Protein AF-A0A7C4Y1P8-F1 (afdb_monomer)

Radius of gyration: 17.35 Å; Cα contacts (8 Å, |Δi|>4): 49; chains: 1; bounding box: 31×16×56 Å

Secondary structure (DSSP, 8-state):
---HHHHHHHHHHHHTSSSHHHHHHHHHHHHHHHHHHHHHHTTS----SSSGGGTTHHHH--

pLDDT: mean 85.93, std 6.77, range [67.44, 94.62]

Structure (mmCIF, N/CA/C/O backbone):
data_AF-A0A7C4Y1P8-F1
#
_entry.id   AF-A0A7C4Y1P8-F1
#
loop_
_atom_site.group_PDB
_atom_site.id
_atom_site.type_symbol
_atom_site.label_atom_id
_atom_site.label_alt_id
_atom_site.label_comp_id
_atom_site.label_asym_id
_atom_site.label_entity_id
_atom_site.label_seq_id
_atom_site.pdbx_PDB_ins_code
_atom_site.Cartn_x
_atom_site.Cartn_y
_atom_site.Cartn_z
_atom_site.occupancy
_atom_site.B_iso_or_equiv
_atom_site.auth_seq_id
_atom_site.auth_comp_id
_atom_site.auth_asym_id
_atom_site.auth_atom_id
_atom_site.pdbx_PDB_model_num
ATOM 1 N N . MET A 1 1 ? 6.915 -1.633 -37.793 1.00 67.44 1 MET A N 1
ATOM 2 C CA . MET A 1 1 ? 8.027 -2.335 -37.122 1.00 67.44 1 MET A CA 1
ATOM 3 C C . MET A 1 1 ? 8.027 -1.873 -35.679 1.00 67.44 1 MET A C 1
ATOM 5 O O . MET A 1 1 ? 8.227 -0.687 -35.457 1.00 67.44 1 MET A O 1
ATOM 9 N N . ILE A 1 2 ? 7.700 -2.756 -34.736 1.00 80.94 2 ILE A N 1
ATOM 10 C CA . ILE A 1 2 ? 7.707 -2.412 -33.308 1.00 80.94 2 ILE A CA 1
ATOM 11 C C . ILE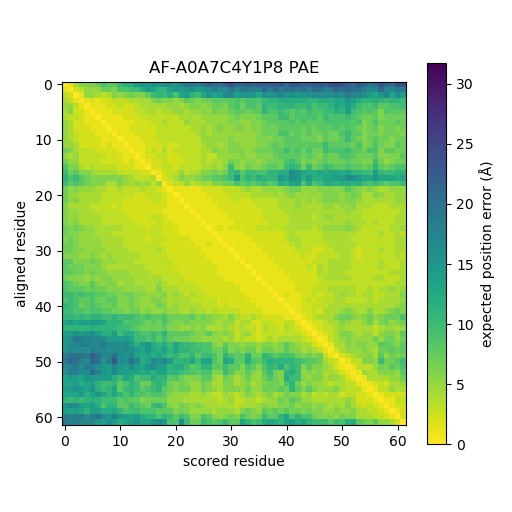 A 1 2 ? 9.162 -2.158 -32.913 1.00 80.94 2 ILE A C 1
ATOM 13 O O . ILE A 1 2 ? 10.035 -2.970 -33.224 1.00 80.94 2 ILE A O 1
ATOM 17 N N . THR A 1 3 ? 9.435 -1.014 -32.291 1.00 91.75 3 THR A N 1
ATOM 18 C CA . THR A 1 3 ? 10.785 -0.701 -31.815 1.00 91.75 3 THR A CA 1
ATOM 19 C C . THR A 1 3 ? 11.003 -1.326 -30.438 1.00 91.75 3 THR A C 1
ATOM 21 O O . THR A 1 3 ? 10.059 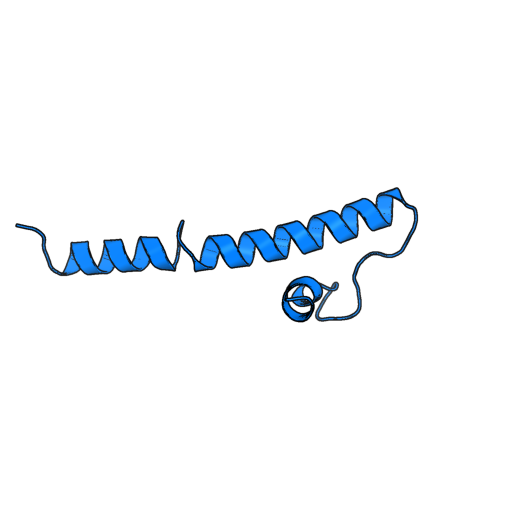-1.520 -29.673 1.00 91.75 3 THR A O 1
ATOM 24 N N . ILE A 1 4 ? 12.255 -1.635 -30.095 1.00 89.62 4 ILE A N 1
ATOM 25 C CA . ILE A 1 4 ? 12.624 -2.200 -28.782 1.00 89.62 4 ILE A CA 1
ATOM 26 C C . ILE A 1 4 ? 12.116 -1.314 -27.628 1.00 89.62 4 ILE A C 1
ATOM 28 O O . ILE A 1 4 ? 11.703 -1.825 -26.588 1.00 89.62 4 ILE A O 1
ATOM 32 N N . TYR A 1 5 ? 12.072 0.005 -27.839 1.00 89.75 5 TYR A N 1
ATOM 33 C CA . TYR A 1 5 ? 11.535 0.966 -26.877 1.00 89.75 5 TYR A CA 1
ATOM 34 C C . TYR A 1 5 ? 10.049 0.747 -26.578 1.00 89.75 5 TYR A C 1
ATOM 36 O O . TYR A 1 5 ? 9.648 0.846 -25.421 1.00 89.75 5 TYR A O 1
ATOM 44 N N . GLU A 1 6 ? 9.235 0.395 -27.575 1.00 89.31 6 GLU A N 1
ATOM 45 C CA . GLU A 1 6 ? 7.806 0.144 -27.354 1.00 89.31 6 GLU A CA 1
ATOM 46 C C . GLU A 1 6 ? 7.563 -1.131 -26.548 1.00 89.31 6 GLU A C 1
ATOM 48 O O . GLU A 1 6 ? 6.699 -1.154 -25.674 1.00 89.31 6 GLU A O 1
ATOM 53 N N . ILE A 1 7 ? 8.371 -2.172 -26.774 1.00 89.88 7 ILE A N 1
ATOM 54 C CA . ILE A 1 7 ? 8.306 -3.412 -25.988 1.00 89.88 7 ILE A CA 1
ATOM 55 C C . ILE A 1 7 ? 8.688 -3.132 -24.530 1.00 89.88 7 ILE A C 1
ATOM 57 O O . ILE A 1 7 ? 8.005 -3.586 -23.613 1.00 89.88 7 ILE A O 1
ATOM 61 N N . LEU A 1 8 ? 9.744 -2.346 -24.306 1.00 90.19 8 LEU A N 1
ATOM 62 C CA . LEU A 1 8 ? 10.179 -1.976 -22.960 1.00 90.19 8 LEU A CA 1
ATOM 63 C C . LEU A 1 8 ? 9.104 -1.163 -22.222 1.00 90.19 8 LEU A C 1
ATOM 65 O O . LEU A 1 8 ? 8.824 -1.429 -21.053 1.00 90.19 8 LEU A O 1
ATOM 69 N N . LEU A 1 9 ? 8.467 -0.213 -22.911 1.00 90.12 9 LEU A N 1
ATOM 70 C CA . LEU A 1 9 ? 7.378 0.591 -22.355 1.00 90.12 9 LEU A CA 1
ATOM 71 C C . LEU A 1 9 ? 6.130 -0.246 -22.053 1.00 90.12 9 LEU A C 1
ATOM 73 O O . LEU A 1 9 ? 5.503 -0.041 -21.016 1.00 90.12 9 LEU A O 1
ATOM 77 N N . ALA A 1 10 ? 5.791 -1.214 -22.907 1.00 88.62 10 ALA A N 1
ATOM 78 C CA . ALA A 1 10 ? 4.673 -2.125 -22.671 1.00 88.62 10 ALA A CA 1
ATOM 79 C C . ALA A 1 10 ? 4.910 -3.028 -21.449 1.00 88.62 10 ALA A C 1
ATOM 81 O O . ALA A 1 10 ? 4.016 -3.221 -20.629 1.00 88.62 10 ALA A O 1
ATOM 82 N N . ILE A 1 11 ? 6.128 -3.547 -21.276 1.00 88.50 11 ILE A N 1
ATOM 83 C CA . ILE A 1 11 ? 6.485 -4.338 -20.090 1.00 88.50 11 ILE A CA 1
ATOM 84 C C . ILE A 1 11 ? 6.435 -3.463 -18.828 1.00 88.50 11 ILE A C 1
ATOM 86 O O . ILE A 1 11 ? 5.880 -3.872 -17.806 1.00 88.50 11 ILE A O 1
ATOM 90 N N . ALA A 1 12 ? 6.963 -2.238 -18.901 1.00 90.25 12 ALA A N 1
ATOM 91 C CA . ALA A 1 12 ? 6.946 -1.303 -17.782 1.00 90.25 12 ALA A CA 1
ATOM 92 C C . ALA A 1 12 ? 5.518 -0.904 -17.366 1.00 90.25 12 ALA A C 1
ATOM 94 O O . ALA A 1 12 ? 5.237 -0.825 -16.169 1.00 90.25 12 ALA A O 1
ATOM 95 N N . SER A 1 13 ? 4.598 -0.703 -18.315 1.00 87.31 13 SER A N 1
ATOM 96 C CA . SER A 1 13 ? 3.208 -0.335 -18.007 1.00 87.31 13 SER A CA 1
ATOM 97 C C . SER A 1 13 ? 2.428 -1.474 -17.336 1.00 87.31 13 SER A C 1
ATOM 99 O O . SER A 1 13 ? 1.669 -1.237 -16.393 1.00 87.31 13 SER A O 1
ATOM 101 N N . VAL A 1 14 ? 2.678 -2.726 -17.737 1.00 88.81 14 VAL A N 1
ATOM 102 C CA . VAL A 1 14 ? 2.071 -3.925 -17.127 1.00 88.81 14 VAL A CA 1
ATOM 103 C C . VAL A 1 14 ? 2.612 -4.212 -15.721 1.00 88.81 14 VAL A C 1
ATOM 105 O O . VAL A 1 14 ? 1.901 -4.777 -14.889 1.00 88.81 14 VAL A O 1
ATOM 108 N N . LEU A 1 15 ? 3.848 -3.815 -15.417 1.00 89.62 15 LEU A N 1
ATOM 109 C CA . LEU A 1 15 ? 4.443 -4.012 -14.091 1.00 89.62 15 LEU A CA 1
ATOM 110 C C . LEU A 1 15 ? 4.130 -2.868 -13.123 1.00 89.62 15 LEU A C 1
ATOM 112 O O . LEU A 1 15 ? 3.782 -3.128 -11.973 1.00 89.62 15 LEU A O 1
ATOM 116 N N . ILE A 1 16 ? 4.252 -1.616 -13.569 1.00 88.56 16 ILE A N 1
ATOM 117 C CA . ILE A 1 16 ? 4.299 -0.448 -12.679 1.00 88.56 16 ILE A CA 1
ATOM 118 C C . ILE A 1 16 ? 2.929 0.223 -12.561 1.00 88.56 16 ILE A C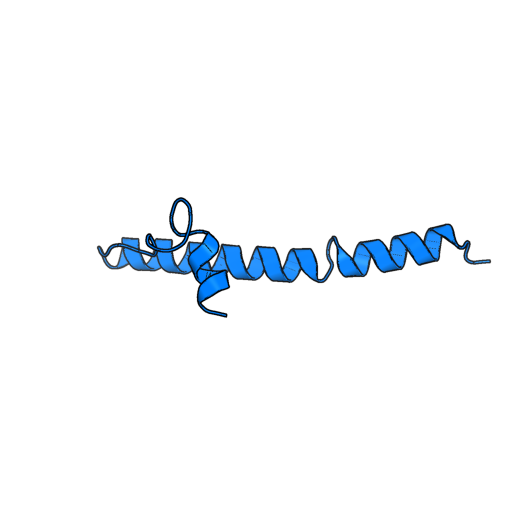 1
ATOM 120 O O . ILE A 1 16 ? 2.354 0.243 -11.475 1.00 88.56 16 ILE A O 1
ATOM 124 N N . TYR A 1 17 ? 2.399 0.771 -13.656 1.00 80.56 17 TYR A N 1
ATOM 125 C CA . TYR A 1 17 ? 1.109 1.465 -13.681 1.00 80.56 17 TYR A CA 1
ATOM 126 C C . TYR A 1 17 ? 0.482 1.392 -15.082 1.00 80.56 17 TYR A C 1
ATOM 128 O O . TYR A 1 17 ? 1.164 1.742 -16.049 1.00 80.56 17 TYR A O 1
ATOM 136 N N . PRO A 1 18 ? -0.796 0.980 -15.222 1.00 81.12 18 PRO A N 1
ATOM 137 C CA . PRO A 1 18 ? -1.762 0.572 -14.184 1.00 81.12 18 PRO A CA 1
ATOM 138 C C . PRO A 1 18 ? -1.571 -0.877 -13.684 1.00 81.12 18 PRO A C 1
ATOM 140 O O . PRO A 1 18 ? -2.490 -1.479 -13.138 1.00 81.12 18 PRO A O 1
ATOM 143 N N . GLY A 1 19 ? -0.385 -1.435 -13.917 1.00 86.56 19 GLY A N 1
ATOM 144 C CA . GLY A 1 19 ? -0.016 -2.824 -13.712 1.00 86.56 19 GLY A CA 1
ATOM 145 C C . GLY A 1 19 ? -0.020 -3.407 -12.293 1.00 86.56 19 GLY A C 1
ATOM 146 O O . GLY A 1 19 ? -0.643 -2.916 -11.352 1.00 86.56 19 GLY A O 1
ATOM 147 N N . LEU A 1 20 ? 0.720 -4.507 -12.154 1.00 89.12 20 LEU A N 1
ATOM 148 C CA . LEU A 1 20 ? 0.711 -5.393 -10.987 1.00 89.12 20 LEU A CA 1
ATOM 149 C C . LEU A 1 20 ? 1.078 -4.690 -9.669 1.00 89.12 20 LEU A C 1
ATOM 151 O O . LEU A 1 20 ? 0.387 -4.871 -8.668 1.00 89.12 20 LEU A O 1
ATOM 155 N N . ILE A 1 21 ? 2.126 -3.862 -9.657 1.00 90.50 21 ILE A N 1
ATOM 156 C CA . ILE A 1 21 ? 2.576 -3.166 -8.441 1.00 90.50 21 ILE A CA 1
ATOM 157 C C . ILE A 1 21 ? 1.498 -2.194 -7.950 1.00 90.50 21 ILE A C 1
ATOM 159 O O . ILE A 1 21 ? 1.201 -2.143 -6.755 1.00 90.50 21 ILE A O 1
ATOM 163 N N . PHE A 1 22 ? 0.870 -1.460 -8.870 1.00 91.56 22 PHE A N 1
ATOM 164 C CA . PHE A 1 22 ? -0.212 -0.541 -8.537 1.00 91.56 22 PHE A CA 1
ATOM 165 C C . PHE A 1 22 ? -1.422 -1.266 -7.933 1.00 91.56 22 PHE A C 1
ATOM 167 O O . PHE A 1 22 ? -1.972 -0.814 -6.926 1.00 91.56 22 PHE A O 1
ATOM 174 N N . LEU A 1 23 ? -1.813 -2.414 -8.493 1.00 91.62 23 LEU A N 1
ATOM 175 C CA . LEU A 1 23 ? -2.917 -3.224 -7.968 1.00 91.62 23 LEU A CA 1
ATOM 176 C C . LEU A 1 23 ? -2.631 -3.764 -6.560 1.00 91.62 23 LEU A C 1
ATOM 178 O O . LEU A 1 23 ? -3.501 -3.697 -5.695 1.00 91.62 23 LEU A O 1
ATOM 182 N N . ILE A 1 24 ? -1.409 -4.235 -6.295 1.00 91.00 24 ILE A N 1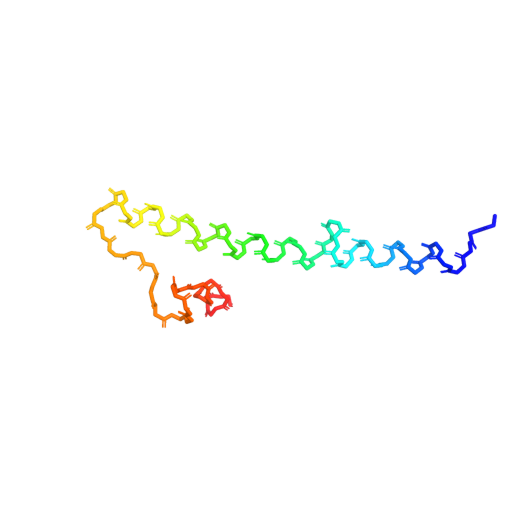
ATOM 183 C CA . ILE A 1 24 ? -1.025 -4.724 -4.962 1.00 91.00 24 ILE A CA 1
ATOM 184 C C . ILE A 1 24 ? -1.065 -3.587 -3.937 1.00 91.00 24 ILE A C 1
ATOM 186 O O . ILE A 1 24 ? -1.699 -3.716 -2.890 1.00 91.00 24 ILE A O 1
ATOM 190 N N . ILE A 1 25 ? -0.426 -2.453 -4.241 1.00 90.81 25 ILE A N 1
ATOM 191 C CA . ILE A 1 25 ? -0.369 -1.312 -3.319 1.00 90.81 25 ILE A CA 1
ATOM 192 C C . ILE A 1 25 ? -1.774 -0.760 -3.060 1.00 90.81 25 ILE A C 1
ATOM 194 O O . ILE A 1 25 ? -2.132 -0.514 -1.908 1.00 90.81 25 ILE A O 1
ATOM 198 N N . SER A 1 26 ? -2.586 -0.591 -4.108 1.00 91.19 26 SER A N 1
ATOM 199 C CA . SER A 1 26 ? -3.964 -0.115 -3.958 1.00 91.19 26 SER A CA 1
ATOM 200 C C . SER A 1 26 ? -4.810 -1.082 -3.129 1.00 91.19 26 SER A C 1
ATOM 202 O O . SER A 1 26 ? -5.474 -0.633 -2.198 1.00 91.19 26 SER A O 1
ATOM 204 N N . GLY A 1 27 ? -4.710 -2.394 -3.363 1.00 91.25 27 GLY A N 1
ATOM 205 C CA . GLY A 1 27 ? -5.39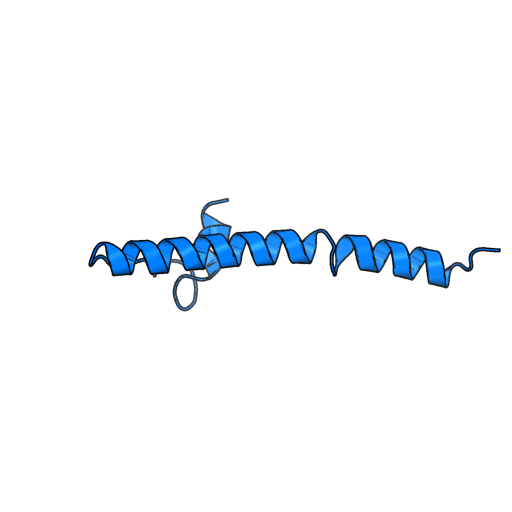1 -3.413 -2.561 1.00 91.25 27 GLY A CA 1
ATOM 206 C C . GLY A 1 27 ? -5.043 -3.334 -1.072 1.00 91.25 27 GLY A C 1
ATOM 207 O O . GLY A 1 27 ? -5.943 -3.242 -0.232 1.00 91.25 27 GLY A O 1
ATOM 208 N N . LEU A 1 28 ? -3.748 -3.281 -0.740 1.00 90.12 28 LEU A N 1
ATOM 209 C CA . LEU A 1 28 ? -3.274 -3.165 0.644 1.00 90.12 28 LEU A CA 1
ATOM 210 C C . LEU A 1 28 ? -3.772 -1.869 1.309 1.00 90.12 28 LEU A C 1
ATOM 212 O O . LEU A 1 28 ? -4.271 -1.894 2.439 1.00 90.12 28 LEU A O 1
ATOM 216 N N . LEU A 1 29 ? -3.702 -0.735 0.605 1.00 90.38 29 LEU A N 1
ATOM 217 C CA . LEU A 1 29 ? -4.192 0.551 1.110 1.00 90.38 29 LEU A CA 1
ATOM 218 C C . LEU A 1 29 ? -5.709 0.547 1.329 1.00 90.38 29 LEU A C 1
ATOM 220 O O . LEU A 1 29 ? -6.181 1.040 2.357 1.00 90.38 29 LEU A O 1
ATOM 224 N N . THR A 1 30 ? -6.482 -0.037 0.410 1.00 91.62 30 THR A N 1
ATOM 225 C CA . THR A 1 30 ? -7.938 -0.155 0.544 1.00 91.62 30 THR A CA 1
ATOM 226 C C . THR A 1 30 ? -8.314 -1.042 1.730 1.00 91.62 30 THR A C 1
ATOM 228 O O . THR A 1 30 ? -9.178 -0.662 2.524 1.00 91.62 30 THR A O 1
ATOM 231 N N . GLN A 1 31 ? -7.637 -2.177 1.924 1.00 91.19 31 GLN A N 1
ATOM 232 C CA . GLN A 1 31 ? -7.854 -3.047 3.085 1.00 91.19 31 GLN A CA 1
ATOM 233 C C . GLN A 1 31 ? -7.554 -2.327 4.406 1.00 91.19 31 GLN A C 1
ATOM 235 O O . GLN A 1 31 ? -8.358 -2.387 5.343 1.00 91.19 31 GLN A O 1
ATOM 240 N N . TRP A 1 32 ? -6.431 -1.604 4.488 1.00 90.50 32 TRP A N 1
ATOM 241 C CA . TRP A 1 32 ? -6.110 -0.770 5.649 1.00 90.50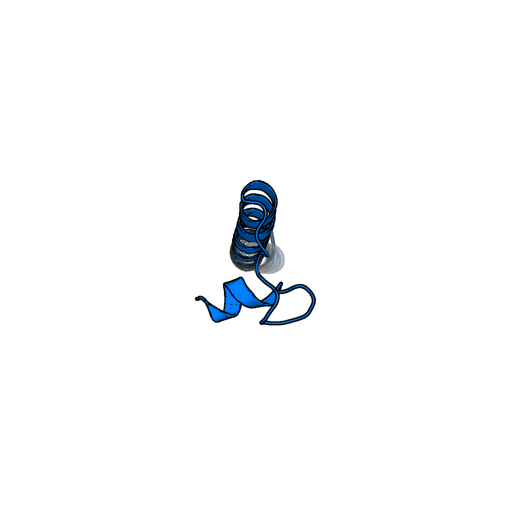 32 TRP A CA 1
ATOM 242 C C . TRP A 1 32 ? -7.195 0.280 5.916 1.00 90.50 32 TRP A C 1
ATOM 244 O O . TRP A 1 32 ? -7.660 0.426 7.053 1.00 90.50 32 TRP A O 1
ATOM 254 N N . PHE A 1 33 ? -7.624 0.986 4.866 1.00 90.12 33 PHE A N 1
ATOM 255 C CA . PHE A 1 33 ? -8.609 2.057 4.959 1.00 90.12 33 PHE A CA 1
ATOM 256 C C . PHE A 1 33 ? -9.958 1.544 5.467 1.00 90.12 33 PHE A C 1
ATOM 258 O O . PHE A 1 33 ? -10.490 2.085 6.439 1.00 90.12 33 PHE A O 1
ATOM 265 N N . ILE A 1 34 ? -10.478 0.460 4.879 1.00 92.00 34 ILE A N 1
ATOM 266 C CA . ILE A 1 34 ? -11.748 -0.151 5.290 1.00 92.00 34 ILE A CA 1
ATOM 267 C C . ILE A 1 34 ? -11.683 -0.578 6.757 1.00 92.00 34 ILE A C 1
ATOM 269 O O . ILE A 1 34 ? -12.597 -0.284 7.524 1.00 92.00 34 ILE A O 1
ATOM 273 N N . ARG A 1 35 ? -10.587 -1.207 7.197 1.00 89.81 35 ARG A N 1
ATOM 274 C CA . ARG A 1 35 ? -10.439 -1.636 8.597 1.00 89.81 35 ARG A CA 1
ATOM 275 C C . ARG A 1 35 ? -10.413 -0.461 9.574 1.00 89.81 35 ARG A C 1
ATOM 277 O O . ARG A 1 35 ? -10.989 -0.563 10.659 1.00 89.81 35 ARG A O 1
ATOM 284 N N . LYS A 1 36 ? -9.791 0.665 9.208 1.00 89.62 36 LYS A N 1
ATOM 285 C CA . LYS A 1 36 ? -9.864 1.900 10.010 1.00 89.62 36 LYS A CA 1
ATOM 286 C C . LYS A 1 36 ? -11.264 2.499 10.025 1.00 89.62 36 LYS A C 1
ATOM 288 O O . LYS A 1 36 ? -11.705 2.941 11.085 1.00 89.62 36 LYS A O 1
ATOM 293 N N . LEU A 1 37 ? -11.938 2.530 8.879 1.00 92.00 37 LEU A N 1
ATOM 294 C CA . LEU A 1 37 ? -13.285 3.075 8.744 1.00 92.00 37 LEU A CA 1
ATOM 295 C C . LEU A 1 37 ? -14.278 2.271 9.591 1.00 92.00 37 LEU A C 1
ATOM 297 O O . LEU A 1 37 ? -14.924 2.830 10.471 1.00 92.00 37 LEU A O 1
ATOM 301 N N . VAL A 1 38 ? -14.324 0.952 9.394 1.00 93.88 38 VAL A N 1
ATOM 302 C CA . VAL A 1 38 ? -15.206 0.035 10.129 1.00 93.88 38 VAL A CA 1
ATOM 303 C C . VAL A 1 38 ? -14.907 0.055 11.626 1.00 93.88 38 VAL A C 1
ATOM 305 O O . VAL A 1 38 ? -15.836 0.069 12.427 1.00 93.88 38 VAL A O 1
ATOM 308 N N . GLY A 1 39 ? -13.630 0.124 12.022 1.00 90.69 39 GLY A N 1
ATOM 309 C CA . GLY A 1 39 ? -13.255 0.282 13.427 1.00 90.69 39 GLY A CA 1
ATOM 310 C C . GLY A 1 39 ? -13.884 1.532 14.049 1.00 90.69 39 GLY A C 1
ATOM 311 O O . GLY A 1 39 ? -14.552 1.433 15.075 1.00 90.69 39 GLY A O 1
ATOM 312 N N . ARG A 1 40 ? -13.760 2.688 13.382 1.00 90.25 40 ARG A N 1
ATOM 313 C CA . ARG A 1 40 ? -14.361 3.943 13.860 1.00 90.25 40 ARG A CA 1
ATOM 314 C C . ARG A 1 40 ? -15.887 3.901 13.892 1.00 90.25 40 ARG A C 1
ATOM 316 O O . ARG A 1 40 ? -16.464 4.382 14.860 1.00 90.25 40 ARG A O 1
ATOM 323 N N . LEU A 1 41 ? -16.527 3.289 12.894 1.00 94.44 41 LEU A N 1
ATOM 324 C CA . LEU A 1 41 ? -17.983 3.096 12.876 1.00 94.44 41 LEU A CA 1
ATOM 325 C C . LEU A 1 41 ? -18.468 2.241 14.055 1.00 94.44 41 LEU A C 1
ATOM 327 O O . LEU A 1 41 ? -19.521 2.505 14.620 1.00 94.44 41 LEU A O 1
ATOM 331 N N . GLN A 1 42 ? -17.681 1.244 14.457 1.00 94.62 42 GLN A N 1
ATOM 332 C CA . GLN A 1 42 ? -17.972 0.358 15.588 1.00 94.62 42 GLN A CA 1
ATOM 333 C C . GLN A 1 42 ? -17.498 0.922 16.939 1.00 94.62 42 GLN A C 1
ATOM 335 O O . GLN A 1 42 ? -17.442 0.185 17.920 1.00 94.62 42 GLN A O 1
ATOM 340 N N . ASN A 1 43 ? -17.109 2.201 16.992 1.00 92.12 43 ASN A N 1
ATOM 341 C CA . ASN A 1 43 ? -16.520 2.856 18.162 1.00 92.12 43 ASN A CA 1
ATOM 342 C C . ASN A 1 43 ? -15.360 2.060 18.797 1.00 92.12 43 ASN A C 1
ATOM 344 O O . ASN A 1 43 ? -15.169 2.045 20.013 1.00 92.12 43 ASN A O 1
ATOM 348 N N . ARG A 1 44 ? -14.578 1.373 17.957 1.00 91.06 44 ARG A N 1
ATOM 349 C CA . ARG A 1 44 ? -13.382 0.633 18.353 1.00 91.06 44 ARG A CA 1
ATOM 350 C C . ARG A 1 44 ? -12.155 1.158 17.632 1.00 91.06 44 ARG A C 1
ATOM 352 O O . ARG A 1 44 ? -12.192 1.823 16.598 1.00 91.06 44 ARG A O 1
ATOM 359 N N . ILE A 1 45 ? -11.012 0.807 18.183 1.00 84.25 45 ILE A N 1
ATOM 360 C CA . ILE A 1 45 ? -9.729 1.172 17.616 1.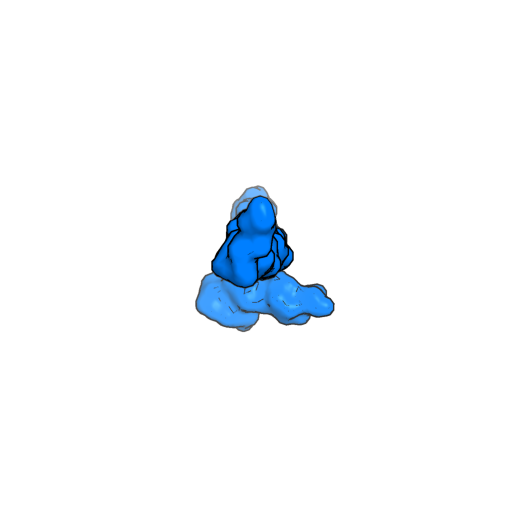00 84.25 45 ILE A CA 1
ATOM 361 C C . ILE A 1 45 ? -9.424 0.245 16.430 1.00 84.25 45 ILE A C 1
ATOM 363 O O . ILE A 1 45 ? -9.399 -0.975 16.570 1.00 84.25 45 ILE A O 1
ATOM 367 N N . GLY A 1 46 ? -9.204 0.843 15.256 1.00 83.56 46 GLY A N 1
ATOM 368 C CA . GLY A 1 46 ? -8.727 0.145 14.059 1.00 83.56 46 GLY A CA 1
ATOM 369 C C . GLY A 1 46 ? -7.239 -0.251 14.135 1.00 83.56 46 GLY A C 1
ATOM 370 O O . GLY A 1 46 ? -6.607 -0.076 15.174 1.00 83.56 46 GLY A O 1
ATOM 371 N N . PRO A 1 47 ? -6.650 -0.754 13.037 1.00 80.94 47 PRO A N 1
ATOM 372 C CA . PRO A 1 47 ? -5.248 -1.185 12.985 1.00 80.94 47 PRO A CA 1
ATOM 373 C C . PRO A 1 47 ? -4.264 -0.073 13.402 1.00 80.94 47 PRO A C 1
ATOM 375 O O . PRO A 1 47 ? -4.326 1.047 12.880 1.00 80.94 47 PRO A O 1
ATOM 378 N N . LYS A 1 48 ? -3.372 -0.379 14.358 1.00 79.81 48 LYS A N 1
ATOM 379 C CA . LYS A 1 48 ? -2.347 0.541 14.905 1.00 79.81 48 LYS A CA 1
ATOM 380 C C . LYS A 1 48 ? -0.974 -0.102 15.154 1.00 79.81 48 LYS A C 1
ATOM 382 O O . LYS A 1 48 ? -0.058 0.623 15.521 1.00 79.81 48 LYS A O 1
ATOM 387 N N . TYR A 1 49 ? -0.837 -1.421 15.005 1.00 73.06 49 TYR A N 1
ATOM 388 C CA . TYR A 1 49 ? 0.307 -2.155 15.562 1.00 73.06 49 TYR A CA 1
ATOM 389 C C . TYR A 1 49 ? 1.505 -2.259 14.610 1.00 73.06 49 TYR A C 1
ATOM 391 O O . TYR A 1 49 ? 2.638 -2.163 15.067 1.00 73.06 49 TYR A O 1
ATOM 399 N N . VAL A 1 50 ? 1.279 -2.427 13.302 1.00 79.19 50 VAL A N 1
ATOM 400 C CA . VAL A 1 50 ? 2.369 -2.659 12.337 1.00 79.19 50 VAL A CA 1
ATOM 401 C C . VAL A 1 50 ? 2.584 -1.432 11.445 1.00 79.19 50 VAL A C 1
ATOM 403 O O . VAL A 1 50 ? 1.755 -1.104 10.592 1.00 79.19 50 VAL A O 1
ATOM 406 N N . GLY A 1 51 ? 3.720 -0.758 11.645 1.00 75.06 51 GLY A N 1
ATOM 407 C CA . GLY A 1 51 ? 4.130 0.440 10.905 1.00 75.06 51 GLY A CA 1
ATOM 408 C C . GLY A 1 51 ? 3.455 1.743 11.367 1.00 75.06 51 GLY A C 1
ATOM 409 O O . GLY A 1 51 ? 2.557 1.728 12.218 1.00 75.06 51 GLY A O 1
ATOM 410 N N . PRO A 1 52 ? 3.855 2.899 10.805 1.00 74.44 52 PRO A N 1
ATOM 411 C CA . PRO A 1 52 ? 3.249 4.184 11.141 1.00 74.44 52 PRO A CA 1
ATOM 412 C C . PRO A 1 52 ? 1.754 4.148 10.809 1.00 74.44 52 PRO A C 1
ATOM 414 O O . PRO A 1 52 ? 1.353 3.773 9.708 1.00 74.44 52 PRO A O 1
ATOM 417 N N . LEU A 1 53 ? 0.907 4.495 11.785 1.00 73.88 53 LEU A N 1
ATOM 418 C CA . LEU A 1 53 ? -0.558 4.485 11.659 1.00 73.88 53 LEU A CA 1
ATOM 419 C C . LEU A 1 53 ? -1.176 3.117 11.285 1.00 73.88 53 LEU A C 1
ATOM 421 O O . LEU A 1 53 ? -2.353 3.086 10.910 1.00 73.88 53 LEU A O 1
ATOM 425 N N . GLY A 1 54 ? -0.436 2.009 11.398 1.00 77.31 54 GLY A N 1
ATOM 426 C CA . GLY A 1 54 ? -0.893 0.670 11.015 1.00 77.31 54 GLY A CA 1
ATOM 427 C C . GLY A 1 54 ? -0.852 0.384 9.508 1.00 77.31 54 GLY A C 1
ATOM 428 O O . GLY A 1 54 ? -1.485 -0.572 9.074 1.00 77.31 54 GLY A O 1
ATOM 429 N N . LEU A 1 55 ? -0.183 1.217 8.698 1.00 79.12 55 LEU A N 1
ATOM 430 C CA . LEU A 1 55 ? -0.180 1.103 7.228 1.00 79.12 55 LEU A CA 1
ATOM 431 C C . LEU A 1 55 ? 0.426 -0.203 6.705 1.00 79.12 55 LEU A C 1
ATOM 433 O O . LEU A 1 55 ? 0.004 -0.693 5.665 1.00 79.12 55 LEU A O 1
ATOM 437 N N . ALA A 1 56 ? 1.386 -0.775 7.430 1.00 79.19 56 ALA A N 1
ATOM 438 C CA . ALA A 1 56 ? 2.025 -2.034 7.058 1.00 79.19 56 ALA A CA 1
ATOM 439 C C . ALA A 1 56 ? 1.250 -3.261 7.570 1.00 79.19 56 ALA A C 1
ATOM 441 O O . ALA A 1 56 ? 1.620 -4.393 7.280 1.00 79.19 56 ALA A O 1
ATOM 442 N N . GLN A 1 57 ? 0.156 -3.060 8.308 1.00 77.88 57 GLN A N 1
ATOM 443 C CA . GLN A 1 57 ? -0.630 -4.158 8.863 1.00 77.88 57 GLN A CA 1
ATOM 444 C C . GLN A 1 57 ? -1.278 -5.066 7.799 1.00 77.88 57 GLN A C 1
ATOM 446 O O . GLN A 1 57 ? -1.221 -6.272 7.980 1.00 77.88 57 GLN A O 1
ATOM 451 N N . PRO A 1 58 ? -1.824 -4.573 6.670 1.00 78.50 58 PRO A N 1
ATOM 452 C CA . PRO A 1 58 ? -2.296 -5.455 5.600 1.00 78.50 58 PRO A CA 1
ATOM 453 C C . PRO A 1 58 ? -1.174 -6.246 4.927 1.00 78.50 58 PRO A C 1
ATOM 455 O O . PRO A 1 58 ? -1.438 -7.323 4.424 1.00 78.50 58 PRO A O 1
ATOM 458 N N . PHE A 1 59 ? 0.061 -5.731 4.913 1.00 79.69 59 PHE A N 1
ATOM 459 C CA . PHE A 1 59 ? 1.205 -6.461 4.362 1.00 79.69 59 PHE A CA 1
ATOM 460 C C . PHE A 1 59 ? 1.658 -7.589 5.293 1.00 79.69 59 PHE A C 1
ATOM 462 O O . PHE A 1 59 ? 2.062 -8.635 4.816 1.00 79.69 59 PHE A O 1
ATOM 469 N N . ALA A 1 60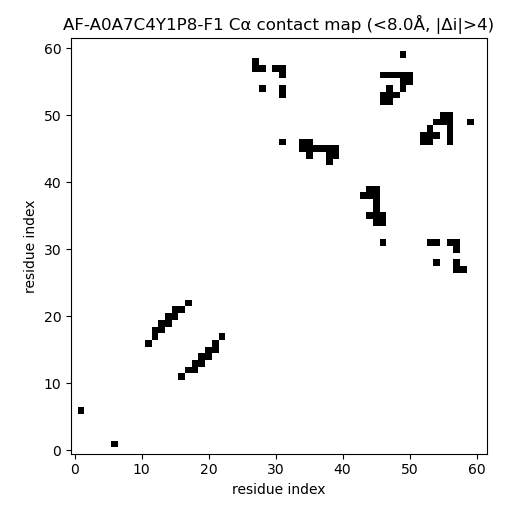 ? 1.574 -7.383 6.610 1.00 77.75 60 ALA A N 1
ATOM 470 C CA . ALA A 1 60 ? 1.882 -8.415 7.600 1.00 77.75 60 ALA A CA 1
ATOM 471 C C . ALA A 1 60 ? 0.785 -9.486 7.740 1.00 77.75 60 ALA A C 1
ATOM 473 O O . ALA A 1 60 ? 1.041 -10.544 8.305 1.00 77.75 60 ALA A O 1
ATOM 474 N N . ASP A 1 61 ? -0.429 -9.192 7.275 1.00 72.75 61 ASP A N 1
ATOM 475 C CA . ASP A 1 61 ? -1.558 -10.123 7.292 1.00 72.75 61 ASP A CA 1
ATOM 476 C C . ASP A 1 61 ? -1.626 -11.022 6.042 1.00 72.75 61 ASP A C 1
ATOM 478 O O . ASP A 1 61 ? -2.402 -11.979 6.042 1.00 72.75 61 ASP A O 1
ATOM 482 N N . VAL A 1 62 ? -0.880 -10.683 4.983 1.00 70.69 62 VAL A N 1
ATOM 483 C CA . VAL A 1 62 ? -0.689 -11.508 3.775 1.00 70.69 62 VAL A CA 1
ATOM 484 C C . VAL A 1 62 ? 0.441 -12.496 4.022 1.00 70.69 62 VAL A C 1
ATOM 486 O O . VAL A 1 62 ? 0.236 -13.684 3.692 1.00 70.69 62 VAL A O 1
#

Mean predicted aligned error: 6.1 Å

Sequence (62 aa):
MITIYEILLAIASVLIYPGLIFLIISGLLTQWFIRKLVGRLQNRIGPKYVGPLGLAQPFADV

Foldseek 3Di:
DDDPVNVVVVVCCQPPPPHDVVVVLVVLQVVQVVQCVVCVVVVHHGADDPDHNNSCVSVVVD

Solvent-accessible surface area (backbone atoms only — not comparable to full-atom values): 3488 Å² total; per-residue (Å²): 131,89,50,72,65,57,55,52,50,53,53,47,32,53,43,49,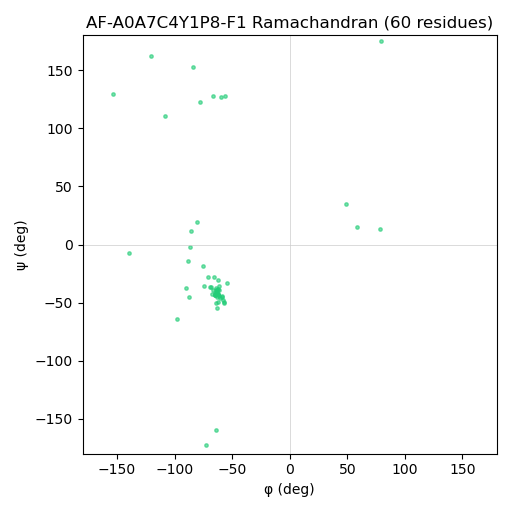57,90,17,56,52,42,51,53,53,50,50,38,51,49,54,41,48,50,45,38,51,54,19,52,76,67,78,41,86,39,68,60,84,36,57,78,80,12,66,45,35,47,66,75,72,107

Nearest PDB structures (foldseek):
  7ak5-assembly1_H  TM=8.103E-01  e=4.464E-02  Mus musculus
  7r4g-assembly1_H  TM=7.908E-01  e=1.989E-01  Bos taurus
  6h8k-assembly1_1  TM=6.878E-01  e=2.129E-01  Yarrowia lipolytica
  7ard-assembly1_H  TM=6.428E-01  e=1.859E-01  Polytomella sp. Pringsheim 198.80
  6rfq-assembly1_1  TM=4.713E-01  e=8.804E-02  Yarrowia lipolytica